Protein AF-A0AA38FCW9-F1 (afdb_monomer_lite)

Radius of gyration: 16.18 Å; chains: 1; bounding box: 30×39×39 Å

Foldseek 3Di:
DVVVPDPDDDDDDDFDADPLRQGDDPCCVVDDPLSNVLSSLQRVLVVVLVVVVVVPDDPPVVSQVSSVVSSVVSVHDDPDDD

pLDDT: mean 96.56, std 2.44, range [78.62, 98.25]

InterPro domains:
  IPR003721 Pantoate-beta-alanine ligase [PF02569] (1-82)
  IPR042176 Pantoate-beta-alanine ligase, C-terminal domain [G3DSA:3.30.1300.10] (18-82)

Secondary structure (DSSP, 8-state):
-GGGT-----------B-TTSPBP-GGGGG--HHHHHHHHHHHHHHHHHHHHHHTT---HHHHHHHHHHHHHHTT---S---

Sequence (82 aa):
VRDLDFAVEIVGSEIVRDSDGLALSSRNVHLSPKERQEALSICRSLTKVRDAVCNGEISSGILRHLVVENILNAGGKIDYVE

Structure (mmCIF, N/CA/C/O backbone):
data_AF-A0AA38FCW9-F1
#
_entry.id   AF-A0AA38FCW9-F1
#
loop_
_atom_site.group_PDB
_atom_site.id
_atom_site.type_symbol
_atom_site.label_atom_id
_atom_site.label_alt_id
_atom_site.label_comp_id
_atom_site.label_asym_id
_atom_site.label_entity_id
_atom_site.label_seq_id
_atom_site.pdbx_PDB_ins_code
_atom_site.Cartn_x
_atom_site.Cartn_y
_atom_site.Cartn_z
_atom_site.occupancy
_atom_site.B_iso_or_equiv
_atom_site.auth_seq_id
_atom_site.auth_comp_id
_atom_site.auth_asym_id
_atom_site.auth_atom_id
_atom_site.pdbx_PDB_model_num
ATOM 1 N N . VAL A 1 1 ? 7.178 -17.717 -15.619 1.00 78.62 1 VAL A N 1
ATOM 2 C CA . VAL A 1 1 ? 6.437 -17.761 -16.907 1.00 78.62 1 VAL A CA 1
ATOM 3 C C . VAL A 1 1 ? 7.400 -17.587 -18.054 1.00 78.62 1 VAL A C 1
ATOM 5 O O . VAL A 1 1 ? 7.608 -18.554 -18.764 1.00 78.62 1 VAL A O 1
ATOM 8 N N . ARG A 1 2 ? 8.049 -16.419 -18.157 1.00 89.25 2 ARG A N 1
ATOM 9 C CA . ARG A 1 2 ? 9.072 -16.157 -19.175 1.00 89.25 2 ARG A CA 1
ATOM 10 C C . ARG A 1 2 ? 10.270 -17.108 -19.074 1.00 89.25 2 ARG A C 1
ATOM 12 O O . ARG A 1 2 ? 10.608 -17.727 -20.062 1.00 89.25 2 ARG A O 1
ATOM 19 N N . ASP A 1 3 ? 10.819 -17.307 -17.877 1.00 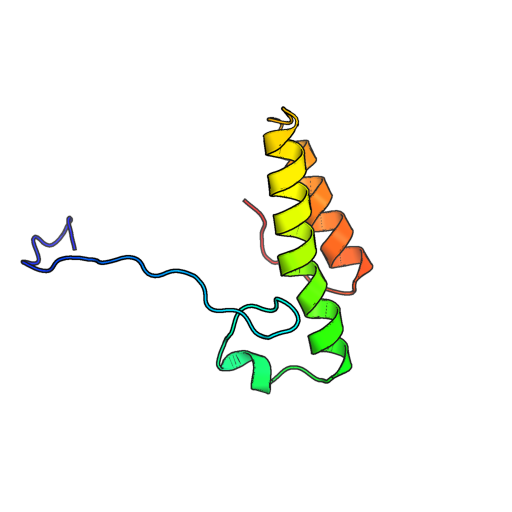95.75 3 ASP A N 1
ATOM 20 C CA . ASP A 1 3 ? 12.019 -18.149 -17.690 1.00 95.75 3 ASP A CA 1
ATOM 21 C C . ASP A 1 3 ? 11.789 -19.653 -17.911 1.00 95.75 3 ASP A C 1
ATOM 23 O O . ASP A 1 3 ? 12.741 -20.421 -17.978 1.00 95.75 3 ASP A O 1
ATOM 27 N N . LEU A 1 4 ? 10.526 -20.083 -17.960 1.00 95.88 4 LEU A N 1
ATOM 28 C CA . LEU A 1 4 ? 10.134 -21.490 -18.084 1.00 95.88 4 LEU A CA 1
ATOM 29 C C . LEU A 1 4 ? 9.335 -21.749 -19.371 1.00 95.88 4 LEU A C 1
ATOM 31 O O . LEU A 1 4 ? 8.715 -22.801 -19.486 1.00 95.88 4 LEU A O 1
ATOM 35 N N . ASP A 1 5 ? 9.299 -20.774 -20.290 1.00 92.50 5 ASP A N 1
ATOM 36 C CA . ASP A 1 5 ? 8.603 -20.830 -21.584 1.00 92.50 5 ASP A CA 1
ATOM 37 C C . ASP A 1 5 ? 7.163 -21.371 -21.508 1.00 92.50 5 ASP A C 1
ATOM 39 O O . ASP A 1 5 ? 6.674 -22.078 -22.392 1.00 92.50 5 ASP A O 1
ATOM 43 N N . PHE A 1 6 ? 6.446 -21.029 -20.433 1.00 95.69 6 PHE A N 1
ATOM 44 C CA . PHE A 1 6 ? 5.047 -21.417 -20.302 1.00 95.69 6 PHE A CA 1
ATOM 45 C C . PHE A 1 6 ? 4.199 -20.664 -21.331 1.00 95.69 6 PHE A C 1
ATOM 47 O O . PHE A 1 6 ? 4.192 -19.433 -21.352 1.00 95.69 6 PHE A O 1
ATOM 54 N N . ALA A 1 7 ? 3.420 -21.402 -22.123 1.00 95.62 7 ALA A N 1
ATOM 55 C CA . ALA A 1 7 ? 2.472 -20.863 -23.098 1.00 95.62 7 ALA A CA 1
ATOM 56 C C . ALA A 1 7 ? 1.196 -20.312 -22.424 1.00 95.62 7 ALA A C 1
ATOM 58 O O . ALA A 1 7 ? 0.086 -20.773 -22.685 1.00 95.62 7 ALA A O 1
ATOM 59 N N . VAL A 1 8 ? 1.361 -19.351 -21.512 1.00 96.25 8 VAL A N 1
ATOM 60 C CA . VAL A 1 8 ? 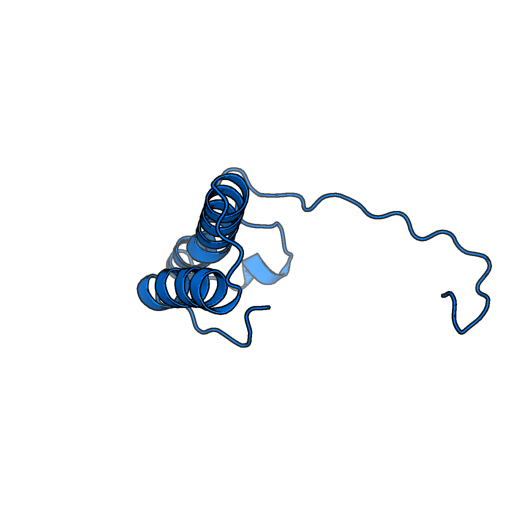0.276 -18.667 -20.794 1.00 96.25 8 VAL A CA 1
ATOM 61 C C . VAL A 1 8 ? 0.471 -17.154 -20.849 1.00 96.25 8 VAL A C 1
ATOM 63 O O . VAL A 1 8 ? 1.596 -16.658 -20.791 1.00 96.25 8 VAL A O 1
ATOM 66 N N . GLU A 1 9 ? -0.633 -16.416 -20.918 1.00 95.50 9 GLU A N 1
ATOM 67 C CA . GLU A 1 9 ? -0.649 -14.957 -20.817 1.00 95.50 9 GLU A CA 1
ATOM 68 C C . GLU A 1 9 ? -0.927 -14.531 -19.369 1.00 95.50 9 GLU A C 1
ATOM 70 O O . GLU A 1 9 ? -1.823 -15.065 -18.715 1.00 95.50 9 GLU A O 1
ATOM 75 N N . ILE A 1 10 ? -0.162 -13.561 -18.861 1.00 95.94 10 ILE A N 1
ATOM 76 C CA . ILE A 1 10 ? -0.410 -12.955 -17.550 1.00 95.94 10 ILE A CA 1
ATOM 77 C C . ILE A 1 10 ? -1.140 -11.635 -17.755 1.00 95.94 10 ILE A C 1
ATOM 79 O O . ILE A 1 10 ? -0.560 -10.670 -18.247 1.00 95.94 10 ILE A O 1
ATOM 83 N N . VAL A 1 11 ? -2.398 -11.597 -17.327 1.00 96.94 11 VAL A N 1
ATOM 84 C CA . VAL A 1 11 ? -3.236 -10.399 -17.373 1.00 96.94 11 VAL A CA 1
ATOM 85 C C . VAL A 1 11 ? -3.271 -9.769 -15.982 1.00 96.94 11 VAL A C 1
ATOM 87 O O . VAL A 1 11 ? -3.727 -10.386 -15.020 1.00 96.94 11 VAL A O 1
ATOM 90 N N . GLY A 1 12 ? -2.762 -8.542 -15.865 1.00 96.38 12 GLY A N 1
ATOM 91 C CA . GLY A 1 12 ? -2.858 -7.757 -14.635 1.00 96.38 12 GLY A CA 1
ATOM 92 C C . GLY A 1 12 ? -4.279 -7.232 -14.420 1.00 96.38 12 GLY A C 1
ATOM 93 O O . GLY A 1 12 ? -4.937 -6.820 -15.370 1.00 96.38 12 GLY A O 1
ATOM 94 N N . SER A 1 13 ? -4.736 -7.219 -13.169 1.00 96.69 13 SER A N 1
ATOM 95 C CA . SER A 1 13 ? -6.015 -6.623 -12.769 1.00 96.69 13 SER A CA 1
ATOM 96 C C . SER A 1 13 ? -5.780 -5.517 -11.750 1.00 96.69 13 SER A C 1
ATOM 98 O O . SER A 1 13 ? -4.813 -5.552 -10.986 1.00 96.69 1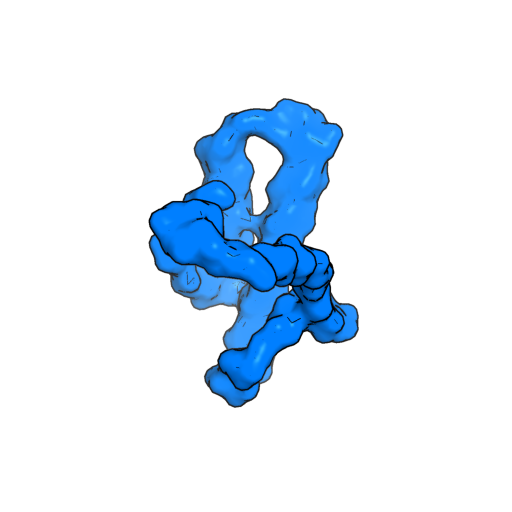3 SER A O 1
ATOM 100 N N . GLU A 1 14 ? -6.688 -4.546 -11.717 1.00 96.44 14 GLU A N 1
ATOM 101 C CA . GLU A 1 14 ? -6.665 -3.476 -10.727 1.00 96.44 14 GLU A CA 1
ATOM 102 C C . GLU A 1 14 ? -6.875 -4.004 -9.301 1.00 96.44 14 GLU A C 1
ATOM 104 O O . GLU A 1 14 ? -7.514 -5.036 -9.071 1.00 96.44 14 GLU A O 1
ATOM 109 N N . ILE A 1 15 ? -6.350 -3.258 -8.326 1.00 96.31 15 ILE A N 1
ATOM 110 C CA . ILE A 1 15 ? -6.587 -3.521 -6.907 1.00 96.31 15 ILE A CA 1
ATOM 111 C C . ILE A 1 15 ? -8.008 -3.079 -6.564 1.00 96.31 15 ILE A C 1
ATOM 113 O O . ILE A 1 15 ? -8.308 -1.885 -6.560 1.00 96.31 15 ILE A O 1
ATOM 117 N N . VAL A 1 16 ? -8.859 -4.034 -6.191 1.00 97.69 16 VAL A N 1
ATOM 118 C CA . VAL A 1 16 ? -10.198 -3.736 -5.675 1.00 97.69 16 VAL A CA 1
ATOM 119 C C . VAL A 1 16 ? -10.095 -3.219 -4.239 1.00 97.69 16 VAL A C 1
ATOM 121 O O . VAL A 1 16 ? -9.358 -3.762 -3.408 1.00 97.69 16 VAL A O 1
ATOM 124 N N . ARG A 1 17 ? -10.838 -2.155 -3.941 1.00 96.94 17 ARG A N 1
ATOM 125 C CA . ARG A 1 17 ? -10.859 -1.500 -2.631 1.00 96.94 17 ARG A CA 1
ATOM 126 C C . ARG A 1 17 ? -12.256 -1.543 -2.028 1.00 96.94 17 ARG A C 1
ATOM 128 O O . ARG A 1 17 ? -13.249 -1.587 -2.748 1.00 96.94 17 ARG A O 1
ATOM 135 N N . ASP A 1 18 ? -12.301 -1.533 -0.705 1.00 96.75 18 ASP A N 1
ATOM 136 C CA . ASP A 1 18 ? -13.519 -1.311 0.065 1.00 96.75 18 ASP A CA 1
ATOM 137 C C . ASP A 1 18 ? -13.967 0.161 -0.059 1.00 96.75 18 ASP A C 1
ATOM 139 O O . ASP A 1 18 ? -13.221 1.016 -0.546 1.00 96.75 18 ASP A O 1
ATOM 143 N N . SER A 1 19 ? -15.174 0.471 0.408 1.00 96.25 19 SER A N 1
ATOM 144 C CA . SER A 1 19 ? -15.767 1.819 0.380 1.00 96.25 19 SER A CA 1
ATOM 145 C C . SER A 1 19 ? -14.929 2.893 1.091 1.00 96.25 19 SER A C 1
ATOM 147 O O . SER A 1 19 ? -14.993 4.066 0.731 1.00 96.25 19 SER A O 1
ATOM 149 N N . ASP A 1 20 ? -14.113 2.494 2.069 1.00 95.00 20 ASP A N 1
ATOM 150 C CA . ASP A 1 20 ? -13.191 3.357 2.819 1.00 95.00 20 ASP A CA 1
ATOM 151 C C . ASP A 1 20 ? -11.798 3.486 2.162 1.00 95.00 20 ASP A C 1
ATOM 153 O O . ASP A 1 20 ? -10.942 4.238 2.638 1.00 95.00 20 ASP A O 1
ATOM 157 N N . GLY A 1 21 ? -11.565 2.779 1.053 1.00 95.62 21 GLY A N 1
ATOM 158 C CA . GLY A 1 21 ? -10.313 2.778 0.302 1.00 95.62 21 GLY A CA 1
ATOM 159 C C . GLY A 1 21 ? -9.295 1.723 0.745 1.00 95.62 21 GLY A C 1
ATOM 160 O O . GLY A 1 21 ? -8.224 1.632 0.125 1.00 95.62 21 GLY A O 1
ATOM 161 N N . LEU A 1 22 ? -9.579 0.910 1.771 1.00 97.31 22 LEU A N 1
ATOM 162 C CA . LEU A 1 22 ? -8.715 -0.213 2.139 1.00 97.31 22 LEU A CA 1
ATOM 163 C C . LEU A 1 22 ? -8.680 -1.239 1.001 1.00 97.31 22 LEU A C 1
ATOM 165 O O . LEU A 1 22 ? -9.711 -1.567 0.422 1.00 97.31 22 LEU A O 1
ATOM 169 N N . ALA A 1 23 ? -7.502 -1.767 0.668 1.00 97.94 23 ALA A N 1
ATOM 170 C CA . ALA A 1 23 ? -7.415 -2.844 -0.315 1.00 97.94 23 ALA A CA 1
ATOM 171 C C . ALA A 1 23 ? -8.137 -4.094 0.214 1.00 97.94 23 ALA A C 1
ATOM 173 O O . ALA A 1 23 ? -7.927 -4.499 1.365 1.00 97.94 23 ALA A O 1
ATOM 174 N N . LEU A 1 24 ? -8.989 -4.705 -0.613 1.00 97.50 24 LEU A N 1
ATOM 175 C CA . LEU A 1 24 ? -9.675 -5.931 -0.224 1.00 97.50 24 LEU A CA 1
ATOM 176 C C . LEU A 1 24 ? -8.666 -7.070 -0.096 1.00 97.50 24 LEU A C 1
ATOM 178 O O . LEU A 1 24 ? -7.853 -7.326 -0.980 1.00 97.50 24 LEU A O 1
ATOM 182 N N . SER A 1 25 ? -8.734 -7.759 1.035 1.00 97.75 25 SER A N 1
ATOM 183 C CA . SER A 1 25 ? -7.882 -8.894 1.351 1.00 97.75 25 SER A CA 1
ATOM 184 C C . SER A 1 25 ? -8.623 -9.799 2.318 1.00 97.75 25 SER A C 1
ATOM 186 O O . SER A 1 25 ? -9.196 -9.319 3.298 1.00 97.75 25 SER A O 1
ATOM 188 N N . SER A 1 26 ? -8.575 -11.113 2.092 1.00 97.62 26 SER A N 1
ATOM 189 C CA . SER A 1 26 ? -9.130 -12.095 3.033 1.00 97.62 26 SER A CA 1
ATOM 190 C C . SER A 1 26 ? -8.520 -11.959 4.429 1.00 97.62 26 SER A C 1
ATOM 192 O O . SER A 1 26 ? -9.186 -12.230 5.421 1.00 97.62 26 SER A O 1
ATOM 194 N N . ARG A 1 27 ? -7.281 -11.456 4.523 1.00 97.69 27 ARG A N 1
ATOM 195 C CA . ARG A 1 27 ? -6.581 -11.215 5.792 1.00 97.69 27 ARG A CA 1
ATOM 196 C C . ARG A 1 27 ? -7.173 -10.068 6.608 1.00 97.69 27 ARG A C 1
ATOM 198 O O . ARG A 1 27 ? -6.912 -10.016 7.805 1.00 97.69 27 ARG A O 1
ATOM 205 N N . ASN A 1 28 ? -7.987 -9.192 6.011 1.00 97.38 28 ASN A N 1
ATOM 206 C CA . ASN A 1 28 ? -8.635 -8.101 6.746 1.00 97.38 28 ASN A CA 1
ATOM 207 C C . ASN A 1 28 ? -9.580 -8.630 7.839 1.00 97.38 28 ASN A C 1
ATOM 209 O O . ASN A 1 28 ? -9.877 -7.894 8.773 1.00 97.38 28 ASN A O 1
ATOM 213 N N . VAL A 1 29 ? -10.009 -9.899 7.763 1.00 97.75 29 VAL A N 1
ATOM 214 C CA . VAL A 1 29 ? -10.802 -10.571 8.808 1.00 97.75 29 VAL A CA 1
ATOM 215 C C . VAL A 1 29 ? -10.062 -10.692 10.146 1.00 97.75 29 VAL A C 1
ATOM 217 O O . VAL A 1 29 ? -10.698 -10.831 11.184 1.00 97.75 29 VAL A O 1
ATOM 220 N N . HIS A 1 30 ? -8.728 -10.635 10.141 1.00 97.81 30 HIS A N 1
ATOM 221 C CA . HIS A 1 30 ? -7.920 -10.723 11.358 1.00 97.81 30 HIS A CA 1
ATOM 222 C C . HIS A 1 30 ? -7.753 -9.375 12.070 1.00 97.81 30 HIS A C 1
ATOM 224 O O . HIS A 1 30 ? -7.252 -9.352 13.189 1.00 97.81 30 HIS A O 1
ATOM 230 N N . LEU A 1 31 ? -8.132 -8.265 11.427 1.00 97.44 31 LEU A N 1
ATOM 231 C CA . LEU A 1 31 ? -7.987 -6.932 12.002 1.00 97.44 31 LEU A CA 1
ATOM 232 C C . LEU A 1 31 ? -9.108 -6.676 13.007 1.00 97.44 31 LEU A C 1
ATOM 234 O O . LEU A 1 31 ? -10.293 -6.819 12.694 1.00 97.44 31 LEU A O 1
ATOM 238 N N . SER A 1 32 ? -8.743 -6.205 14.193 1.00 97.81 32 SER A N 1
ATOM 239 C CA . SER A 1 32 ? -9.699 -5.555 15.083 1.00 97.81 32 SER A CA 1
ATOM 240 C C . SER A 1 32 ? -10.272 -4.286 14.426 1.00 97.81 32 SER A C 1
ATOM 242 O O . SER A 1 32 ? -9.668 -3.721 13.507 1.00 97.81 32 SER A O 1
ATOM 244 N N . PRO A 1 33 ? -11.410 -3.755 14.913 1.00 97.00 33 PRO A N 1
ATOM 245 C CA . PRO A 1 33 ? -11.953 -2.497 14.403 1.00 97.00 33 PRO A CA 1
ATOM 246 C C . PRO A 1 33 ? -10.950 -1.337 14.456 1.00 97.00 33 PRO A C 1
ATOM 248 O O . PRO A 1 33 ? -10.935 -0.501 13.555 1.00 97.00 33 PRO A O 1
ATOM 251 N N . LYS A 1 34 ? -10.089 -1.307 15.483 1.00 96.56 34 LYS A N 1
ATOM 252 C CA . LYS A 1 34 ? -9.036 -0.298 15.638 1.00 96.56 34 LYS A CA 1
ATOM 253 C C . LYS A 1 34 ? -7.953 -0.468 14.576 1.00 96.56 34 LYS A C 1
ATOM 255 O O . LYS A 1 34 ? -7.712 0.463 13.817 1.00 96.56 34 LYS A O 1
ATOM 260 N N . GLU A 1 35 ? -7.382 -1.664 14.458 1.00 97.25 35 GLU A N 1
ATOM 261 C CA . GLU A 1 35 ? -6.341 -1.954 13.461 1.00 97.25 35 GLU A CA 1
ATOM 262 C C . GLU A 1 35 ? -6.852 -1.750 12.032 1.00 97.25 35 GLU A C 1
ATOM 264 O O . GLU A 1 35 ? -6.114 -1.290 11.166 1.00 97.25 35 GLU A O 1
ATOM 269 N N . ARG A 1 36 ? -8.139 -2.020 11.773 1.00 96.75 36 ARG A N 1
ATOM 270 C CA . ARG A 1 36 ? -8.756 -1.730 10.476 1.00 96.75 36 ARG A CA 1
ATOM 271 C C . ARG A 1 36 ? -8.734 -0.234 10.155 1.00 96.75 36 ARG A C 1
ATOM 273 O O . ARG A 1 36 ? -8.435 0.130 9.021 1.00 96.75 36 ARG A O 1
ATOM 280 N N . GLN A 1 37 ? -9.035 0.626 11.127 1.00 96.00 37 GLN A N 1
ATOM 281 C CA . GLN A 1 37 ? -8.947 2.077 10.931 1.00 96.00 37 GLN A CA 1
ATOM 282 C C . GLN A 1 37 ? -7.499 2.534 10.726 1.00 96.00 37 GLN A C 1
ATOM 284 O O . GLN A 1 37 ? -7.234 3.369 9.862 1.00 96.00 37 GLN A O 1
ATOM 289 N N . GLU A 1 38 ? -6.557 1.962 11.472 1.00 96.69 38 GLU A N 1
ATOM 290 C CA . GLU A 1 38 ? -5.125 2.253 11.340 1.00 96.69 38 GLU A CA 1
ATOM 291 C C . GLU A 1 38 ? -4.585 1.812 9.969 1.00 96.69 38 GLU A C 1
ATOM 293 O O . GLU A 1 38 ? -3.814 2.543 9.343 1.00 96.69 38 GLU A O 1
ATOM 298 N N . ALA A 1 39 ? -5.062 0.684 9.430 1.00 97.56 39 ALA A N 1
ATOM 299 C CA . ALA A 1 39 ? -4.674 0.162 8.119 1.00 97.56 39 ALA A CA 1
ATOM 300 C C . ALA A 1 39 ? -5.029 1.104 6.952 1.00 97.56 39 ALA A C 1
ATOM 302 O O . ALA A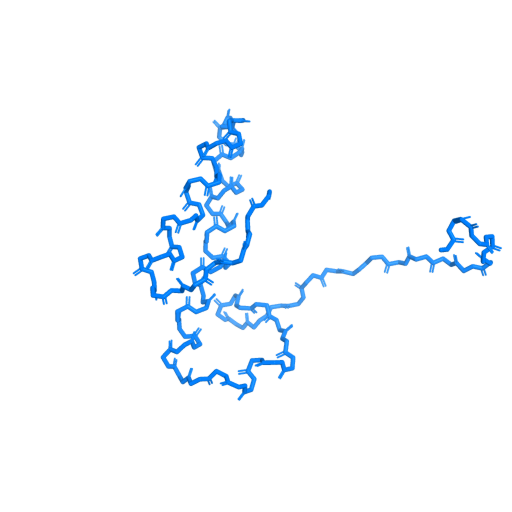 1 39 ? -4.364 1.079 5.913 1.00 97.56 39 ALA A O 1
ATOM 303 N N . LEU A 1 40 ? -6.016 1.995 7.119 1.00 97.38 40 LEU A N 1
ATOM 304 C CA . LEU A 1 40 ? -6.330 3.033 6.126 1.00 97.38 40 LEU A CA 1
ATOM 305 C C . LEU A 1 40 ? -5.170 4.015 5.914 1.00 97.38 40 LEU A C 1
ATOM 307 O O . LEU A 1 40 ? -5.103 4.680 4.878 1.00 97.38 40 LEU A O 1
ATOM 311 N N . SER A 1 41 ? -4.228 4.108 6.856 1.00 97.50 41 SER A N 1
ATOM 312 C CA . SER A 1 41 ? -3.006 4.898 6.673 1.00 97.50 41 SER A CA 1
ATOM 313 C C . SER A 1 41 ? -2.200 4.447 5.452 1.00 97.50 41 SER A C 1
ATOM 315 O O . SER A 1 41 ? -1.597 5.293 4.796 1.00 97.50 41 SER A O 1
ATOM 317 N N . ILE A 1 42 ? -2.257 3.166 5.068 1.00 97.25 42 ILE A N 1
ATOM 318 C CA . ILE A 1 42 ? -1.525 2.627 3.914 1.00 97.25 42 ILE A CA 1
ATOM 319 C C . ILE A 1 42 ? -2.018 3.278 2.616 1.00 97.25 42 ILE A C 1
ATOM 321 O O . ILE A 1 42 ? -1.236 3.882 1.882 1.00 97.25 42 ILE A O 1
ATOM 325 N N . CYS A 1 43 ? -3.324 3.213 2.330 1.00 97.12 43 CYS A N 1
ATOM 326 C CA . CYS A 1 43 ? -3.868 3.777 1.091 1.00 97.12 43 CYS A CA 1
ATOM 327 C C . CYS A 1 43 ? -3.766 5.311 1.060 1.00 97.12 43 CYS A C 1
ATOM 329 O O . CYS A 1 43 ? -3.457 5.886 0.013 1.00 97.12 43 CYS A O 1
ATOM 331 N N . ARG A 1 44 ? -3.935 5.975 2.211 1.00 97.00 44 ARG A N 1
ATOM 332 C CA . ARG A 1 44 ? -3.753 7.429 2.344 1.00 97.00 44 ARG A CA 1
ATOM 333 C C . ARG A 1 44 ? -2.310 7.847 2.059 1.00 97.00 44 ARG A C 1
ATOM 335 O O . ARG A 1 44 ? -2.099 8.814 1.333 1.00 97.00 44 ARG A O 1
ATOM 342 N N . SER A 1 45 ? -1.328 7.112 2.576 1.00 97.44 45 SER A N 1
ATOM 343 C CA . SER A 1 45 ? 0.097 7.404 2.368 1.00 97.44 45 SER A CA 1
ATOM 344 C C . SER A 1 45 ? 0.502 7.253 0.906 1.00 97.44 45 SER A C 1
ATOM 346 O O . SER A 1 45 ? 1.142 8.142 0.355 1.00 97.44 45 SER A O 1
ATOM 348 N N . LEU A 1 46 ? 0.059 6.177 0.248 1.00 97.19 46 LEU A N 1
ATOM 349 C CA . LEU A 1 46 ? 0.322 5.963 -1.178 1.00 97.19 46 LEU A CA 1
ATOM 350 C C . LEU A 1 46 ? -0.329 7.040 -2.055 1.00 97.19 46 LEU A C 1
ATOM 352 O O . LEU A 1 46 ? 0.260 7.476 -3.040 1.00 97.19 46 LEU A O 1
ATOM 356 N N . THR A 1 47 ? -1.519 7.509 -1.675 1.00 96.94 47 THR A N 1
ATOM 357 C CA . THR A 1 47 ? -2.191 8.622 -2.363 1.00 96.94 47 THR A CA 1
ATOM 358 C C . THR A 1 47 ? -1.378 9.910 -2.234 1.00 96.94 47 THR A C 1
ATOM 360 O O . THR A 1 47 ? -1.114 10.562 -3.238 1.00 96.94 47 THR A O 1
ATOM 363 N N . LYS A 1 48 ? -0.893 10.234 -1.028 1.00 97.38 48 LYS A N 1
ATOM 364 C CA . LYS A 1 48 ? -0.025 11.401 -0.806 1.00 97.38 48 LYS A CA 1
ATOM 365 C C . LYS A 1 48 ? 1.279 11.323 -1.605 1.00 97.38 48 LYS A C 1
ATOM 367 O O . LYS A 1 48 ? 1.699 12.330 -2.161 1.00 97.38 48 LYS A O 1
ATOM 372 N N . VAL A 1 49 ? 1.903 10.144 -1.684 1.00 98.06 49 VAL A N 1
ATOM 373 C CA . VAL A 1 49 ? 3.096 9.926 -2.522 1.00 98.06 49 VAL A CA 1
ATOM 374 C C . VAL A 1 49 ? 2.783 10.184 -3.987 1.00 98.06 49 VAL A C 1
ATOM 376 O O . VAL A 1 49 ? 3.511 10.933 -4.630 1.00 98.06 49 VAL A O 1
ATOM 379 N N . ARG A 1 50 ? 1.692 9.611 -4.511 1.00 97.62 50 ARG A N 1
ATOM 380 C CA . ARG A 1 50 ? 1.258 9.853 -5.892 1.00 97.62 50 ARG A CA 1
ATOM 381 C C . ARG A 1 50 ? 1.105 11.349 -6.154 1.00 97.62 50 ARG A C 1
ATOM 383 O O . ARG A 1 50 ? 1.634 11.842 -7.142 1.00 97.62 50 ARG A O 1
ATOM 390 N N . ASP A 1 51 ? 0.426 12.062 -5.263 1.00 98.25 51 ASP A N 1
ATOM 391 C CA . ASP A 1 51 ? 0.186 13.495 -5.424 1.00 98.25 51 ASP A CA 1
ATOM 392 C C . ASP A 1 51 ? 1.502 14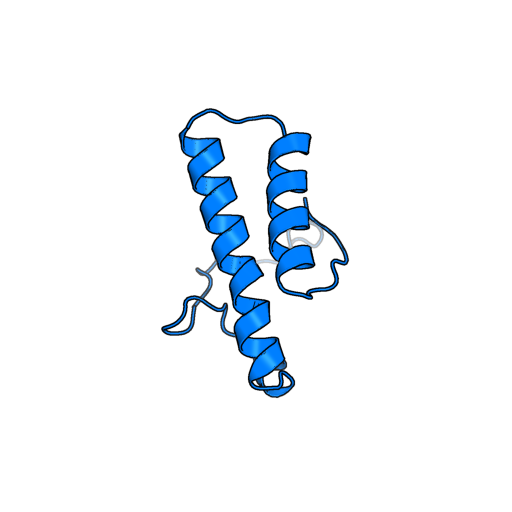.297 -5.359 1.00 98.25 51 ASP A C 1
ATOM 394 O O . ASP A 1 51 ? 1.708 15.201 -6.165 1.00 98.25 51 ASP A O 1
ATOM 398 N N . ALA A 1 52 ? 2.435 13.935 -4.471 1.00 97.94 52 ALA A N 1
ATOM 399 C CA . ALA A 1 52 ? 3.765 14.549 -4.404 1.00 97.94 52 ALA A CA 1
ATOM 400 C C . ALA A 1 52 ? 4.574 14.331 -5.694 1.00 97.94 52 ALA A C 1
ATOM 402 O O . ALA A 1 52 ? 5.170 15.274 -6.212 1.00 97.94 52 ALA A O 1
ATOM 403 N N . VAL A 1 53 ? 4.532 13.119 -6.254 1.00 98.00 53 VAL A N 1
ATOM 404 C CA . VAL A 1 53 ? 5.175 12.795 -7.536 1.00 98.00 53 VAL A CA 1
ATOM 405 C C . VAL A 1 53 ? 4.544 13.584 -8.681 1.00 98.00 53 VAL A C 1
ATOM 407 O O . VAL A 1 53 ? 5.258 14.163 -9.496 1.00 98.00 53 VAL A O 1
ATOM 410 N N . CYS A 1 54 ? 3.212 13.679 -8.725 1.00 97.94 54 CYS A N 1
ATOM 411 C CA . CYS A 1 54 ? 2.512 14.515 -9.703 1.00 97.94 54 CYS A CA 1
ATOM 412 C C . CYS A 1 54 ? 2.896 16.001 -9.589 1.00 97.94 54 CYS A C 1
ATOM 414 O O . CYS A 1 54 ? 2.874 16.708 -10.593 1.00 97.94 54 CYS A O 1
ATOM 416 N N . ASN A 1 55 ? 3.290 16.453 -8.396 1.00 97.81 55 ASN A N 1
ATOM 417 C CA . ASN A 1 55 ? 3.773 17.810 -8.135 1.00 97.81 55 ASN A CA 1
ATOM 418 C C . ASN A 1 55 ? 5.290 17.985 -8.353 1.00 97.81 55 ASN A C 1
ATOM 420 O O . ASN A 1 55 ? 5.814 19.070 -8.106 1.00 97.81 55 ASN A O 1
ATOM 424 N N . GLY A 1 56 ? 5.991 16.955 -8.835 1.00 98.00 56 GLY A N 1
ATOM 425 C CA . GLY A 1 56 ? 7.399 17.028 -9.231 1.00 98.00 56 GLY A CA 1
ATOM 426 C C . GLY A 1 56 ? 8.405 16.529 -8.193 1.00 98.00 56 GLY A C 1
ATOM 427 O O . GLY A 1 56 ? 9.606 16.644 -8.430 1.00 98.00 56 GLY A O 1
ATOM 428 N N . GLU A 1 57 ? 7.961 15.957 -7.070 1.00 98.19 57 GLU A N 1
ATOM 429 C CA . GLU A 1 57 ? 8.877 15.283 -6.147 1.00 98.19 57 GLU A CA 1
ATOM 430 C C . GLU A 1 57 ? 9.381 13.969 -6.762 1.00 98.19 57 GLU A C 1
ATOM 432 O O . GLU A 1 57 ? 8.597 13.105 -7.154 1.00 98.19 57 GLU A O 1
ATOM 437 N N . ILE A 1 58 ? 10.702 13.805 -6.826 1.00 96.94 58 ILE A N 1
ATOM 438 C CA . ILE A 1 58 ? 11.370 12.632 -7.418 1.00 96.94 58 ILE A CA 1
ATOM 439 C C . ILE A 1 58 ? 12.342 11.956 -6.447 1.00 96.94 58 ILE A C 1
ATOM 441 O O . ILE A 1 58 ? 12.880 10.887 -6.740 1.00 96.94 58 ILE A O 1
ATOM 445 N N . SER A 1 59 ? 12.590 12.566 -5.288 1.00 98.00 59 SER A N 1
ATOM 446 C CA . SER A 1 59 ? 13.450 12.015 -4.253 1.00 98.00 59 SER A CA 1
ATOM 447 C C . SER A 1 59 ? 12.758 10.842 -3.574 1.00 98.00 59 SER A C 1
ATOM 449 O O . SER A 1 59 ? 11.882 11.007 -2.721 1.00 98.00 59 SER A O 1
ATOM 451 N N . SER A 1 60 ? 13.209 9.631 -3.898 1.00 96.31 60 SER A N 1
ATOM 452 C CA . SER A 1 60 ? 12.728 8.405 -3.257 1.00 96.31 60 SER A CA 1
ATOM 453 C C . SER A 1 60 ? 12.889 8.439 -1.735 1.00 96.31 60 SER A C 1
ATOM 455 O O . SER A 1 60 ? 12.039 7.916 -1.021 1.00 96.31 60 SER A O 1
ATOM 457 N N . GLY A 1 61 ? 13.927 9.108 -1.219 1.00 97.75 61 GLY A N 1
ATOM 458 C CA . GLY A 1 61 ? 14.131 9.290 0.218 1.00 97.75 61 GLY A CA 1
ATOM 459 C C . GLY A 1 61 ? 13.010 10.095 0.878 1.00 97.75 61 GLY A C 1
ATOM 460 O O . GLY A 1 61 ? 12.503 9.686 1.922 1.00 97.75 61 GLY A O 1
ATOM 461 N N . ILE A 1 62 ? 12.584 11.195 0.248 1.00 97.25 62 ILE A N 1
ATOM 462 C CA . ILE A 1 62 ? 11.487 12.042 0.743 1.00 97.25 62 ILE A CA 1
ATOM 463 C C . ILE A 1 62 ? 10.159 11.284 0.659 1.00 97.25 62 ILE A C 1
ATOM 465 O O . ILE A 1 62 ? 9.420 11.221 1.641 1.00 97.25 62 ILE A O 1
ATOM 469 N N . LEU A 1 63 ? 9.883 10.645 -0.481 1.00 98.12 63 LEU A N 1
ATOM 470 C CA . LEU A 1 63 ? 8.648 9.885 -0.692 1.00 98.12 63 LEU A CA 1
ATOM 471 C C . LEU A 1 63 ? 8.534 8.702 0.279 1.00 98.12 63 LEU A C 1
ATOM 473 O O . LEU A 1 63 ? 7.481 8.492 0.882 1.00 98.12 63 LEU A O 1
ATOM 477 N N . ARG A 1 64 ? 9.630 7.966 0.501 1.00 98.06 64 ARG A N 1
ATOM 478 C CA . ARG A 1 64 ? 9.691 6.880 1.486 1.00 98.06 64 ARG A CA 1
ATOM 479 C C . ARG A 1 64 ? 9.446 7.400 2.896 1.00 98.06 64 ARG A C 1
ATOM 481 O O . ARG A 1 64 ? 8.652 6.809 3.625 1.00 98.06 64 ARG A O 1
ATOM 488 N N . HIS A 1 65 ? 10.111 8.491 3.278 1.00 97.38 65 HIS A N 1
ATOM 489 C CA . HIS A 1 65 ? 9.948 9.080 4.605 1.00 97.38 65 HIS A CA 1
ATOM 490 C C . HIS A 1 65 ? 8.492 9.481 4.856 1.00 97.38 65 HIS A C 1
ATOM 492 O O . HIS A 1 65 ? 7.948 9.161 5.910 1.00 97.38 65 HIS A O 1
ATOM 498 N N . LEU A 1 66 ? 7.836 10.073 3.855 1.00 97.44 66 LEU A N 1
ATOM 499 C CA . LEU A 1 66 ? 6.426 10.441 3.922 1.00 97.44 66 LEU 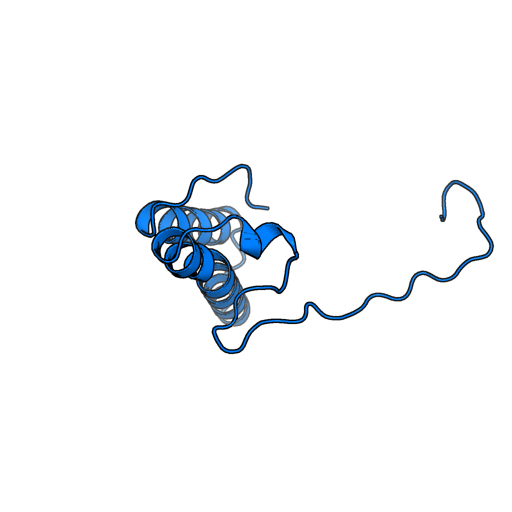A CA 1
ATOM 500 C C . LEU A 1 66 ? 5.530 9.230 4.219 1.00 97.44 66 LEU A C 1
ATOM 502 O O . LEU A 1 66 ? 4.629 9.325 5.051 1.00 97.44 66 LEU A O 1
ATOM 506 N N . VAL A 1 67 ? 5.753 8.084 3.572 1.00 97.94 67 VAL A N 1
ATOM 507 C CA . VAL A 1 67 ? 4.967 6.868 3.853 1.00 97.94 67 VAL A CA 1
ATOM 508 C C . VAL A 1 67 ? 5.238 6.353 5.260 1.00 97.94 67 VAL A C 1
ATOM 510 O O . VAL A 1 67 ? 4.296 6.061 5.998 1.00 97.94 67 VAL A O 1
ATOM 513 N N . VAL A 1 68 ? 6.517 6.265 5.633 1.00 98.00 68 VAL A N 1
ATOM 514 C CA . VAL A 1 68 ? 6.939 5.745 6.936 1.00 98.00 68 VAL A CA 1
ATOM 515 C C . VAL A 1 68 ? 6.330 6.559 8.070 1.00 98.00 68 VAL A C 1
ATOM 517 O O . VAL A 1 68 ? 5.715 5.991 8.969 1.00 98.00 68 VAL A O 1
ATOM 520 N N . GLU A 1 69 ? 6.426 7.883 7.999 1.00 97.44 69 GLU A N 1
ATOM 521 C CA . GLU A 1 69 ? 5.879 8.784 9.010 1.00 97.44 69 GLU A CA 1
ATOM 522 C C . GLU A 1 69 ? 4.359 8.616 9.161 1.00 97.44 69 GLU A C 1
ATOM 524 O O . GLU A 1 69 ? 3.852 8.460 10.273 1.00 97.44 69 GLU A O 1
ATOM 529 N N . ASN A 1 70 ? 3.615 8.589 8.050 1.00 97.06 70 ASN A N 1
ATOM 530 C CA . ASN A 1 70 ? 2.157 8.462 8.096 1.00 97.06 70 ASN A CA 1
ATOM 531 C C . ASN A 1 70 ? 1.696 7.123 8.698 1.00 97.06 70 ASN A C 1
ATOM 533 O O . ASN A 1 70 ? 0.703 7.102 9.426 1.00 97.06 70 ASN A O 1
ATOM 537 N N . ILE A 1 71 ? 2.390 6.018 8.407 1.00 97.31 71 ILE A N 1
ATOM 538 C CA . ILE A 1 71 ? 2.029 4.695 8.938 1.00 97.31 71 ILE A CA 1
ATOM 539 C C . ILE A 1 71 ? 2.414 4.574 10.419 1.00 97.31 71 ILE A C 1
ATOM 541 O O . ILE A 1 71 ? 1.604 4.091 11.213 1.00 97.31 71 ILE A O 1
ATOM 545 N N . LEU A 1 72 ? 3.601 5.049 10.819 1.00 97.31 72 LEU A N 1
ATOM 546 C CA . LEU A 1 72 ? 4.030 5.023 12.223 1.00 97.31 72 LEU A CA 1
ATOM 547 C C . LEU A 1 72 ? 3.113 5.876 13.111 1.00 97.31 72 LEU A C 1
ATOM 549 O O . LEU A 1 72 ? 2.711 5.429 14.183 1.00 97.31 72 LEU A O 1
ATOM 553 N N . ASN A 1 73 ? 2.709 7.061 12.643 1.00 97.00 73 ASN A N 1
ATOM 554 C CA . ASN A 1 73 ? 1.779 7.933 13.368 1.00 97.00 73 ASN A CA 1
ATOM 555 C C . ASN A 1 73 ? 0.378 7.323 13.520 1.00 97.00 73 ASN A C 1
ATOM 557 O O . ASN A 1 73 ? -0.347 7.666 14.452 1.00 97.00 73 ASN A O 1
ATOM 561 N N . ALA A 1 74 ? -0.008 6.410 12.627 1.00 96.06 74 ALA A N 1
ATOM 562 C CA . ALA A 1 74 ? -1.246 5.650 12.739 1.00 96.06 74 ALA A CA 1
ATOM 563 C C . ALA A 1 74 ? -1.122 4.420 13.660 1.00 96.06 74 ALA A C 1
ATOM 565 O O . ALA A 1 74 ? -2.109 3.722 13.848 1.00 96.06 74 ALA A O 1
ATOM 566 N N . GLY A 1 75 ? 0.056 4.141 14.229 1.00 95.44 75 GLY A N 1
ATOM 567 C CA . GLY A 1 75 ? 0.297 2.973 15.084 1.00 95.44 75 GLY A CA 1
ATOM 568 C C . GLY A 1 75 ? 0.687 1.700 14.327 1.00 95.44 75 GLY A C 1
ATOM 569 O O . GLY A 1 75 ? 0.785 0.635 14.935 1.00 95.44 75 GLY A O 1
ATOM 570 N N . GLY A 1 76 ? 0.927 1.791 13.015 1.00 93.19 76 GLY A N 1
ATOM 571 C CA . GLY A 1 76 ? 1.333 0.658 12.192 1.00 93.19 76 GLY A CA 1
ATOM 572 C C . GLY A 1 76 ? 2.803 0.275 12.379 1.00 93.19 76 GLY A C 1
ATOM 573 O O . GLY A 1 76 ? 3.657 1.110 12.674 1.00 93.19 76 GLY A O 1
ATOM 574 N N . LYS A 1 77 ? 3.114 -1.002 12.140 1.00 94.12 77 LYS A N 1
ATOM 575 C CA . LYS A 1 77 ? 4.487 -1.511 12.019 1.00 94.12 77 LYS A CA 1
ATOM 576 C C . LYS A 1 77 ? 4.802 -1.765 10.546 1.00 94.12 77 LYS A C 1
ATOM 578 O O . LYS A 1 77 ? 3.977 -2.322 9.829 1.00 94.12 77 LYS A O 1
ATOM 583 N N . ILE A 1 78 ? 5.989 -1.356 10.111 1.00 95.88 78 ILE A N 1
ATOM 584 C CA . ILE A 1 78 ? 6.414 -1.423 8.710 1.00 95.88 78 ILE A CA 1
ATOM 585 C C . ILE A 1 78 ? 7.493 -2.487 8.555 1.00 95.88 78 ILE A C 1
ATOM 587 O O . ILE A 1 78 ? 8.475 -2.473 9.297 1.00 95.88 78 ILE A O 1
ATOM 591 N N . ASP A 1 79 ? 7.326 -3.349 7.554 1.00 97.12 79 ASP A N 1
ATOM 592 C CA . ASP A 1 79 ? 8.374 -4.275 7.123 1.00 97.12 79 ASP A CA 1
ATOM 593 C C . ASP A 1 79 ? 9.288 -3.615 6.077 1.00 97.12 79 ASP A C 1
ATOM 595 O O . ASP A 1 79 ? 10.508 -3.625 6.225 1.00 97.12 79 ASP A O 1
ATOM 599 N N . TYR A 1 80 ? 8.707 -2.992 5.043 1.00 96.50 80 TYR A N 1
ATOM 600 C CA . TYR A 1 80 ? 9.439 -2.264 4.002 1.00 96.50 80 TYR A CA 1
ATOM 601 C C . TYR A 1 80 ? 8.570 -1.199 3.310 1.00 96.50 80 TYR A C 1
ATOM 603 O O . TYR A 1 80 ? 7.340 -1.240 3.372 1.00 96.50 80 TYR A O 1
ATOM 611 N N . VAL A 1 81 ? 9.235 -0.254 2.636 1.00 96.62 81 VAL A N 1
ATOM 612 C CA . VAL A 1 81 ? 8.651 0.723 1.700 1.00 96.62 81 VAL A CA 1
ATOM 613 C C . VAL A 1 81 ? 9.659 0.941 0.574 1.00 96.62 81 VAL A C 1
ATOM 615 O O . VAL A 1 81 ? 10.812 1.293 0.844 1.00 96.62 81 VAL A O 1
ATOM 618 N N . GLU A 1 82 ? 9.228 0.768 -0.672 1.00 92.81 82 GLU A N 1
ATOM 619 C CA . GLU A 1 82 ? 10.068 0.879 -1.872 1.00 92.81 82 GLU A CA 1
ATOM 620 C C . GLU A 1 82 ? 9.469 1.825 -2.906 1.00 92.81 82 GLU A C 1
ATOM 622 O O . GLU A 1 82 ? 8.227 1.818 -3.065 1.00 92.81 82 GLU A O 1
#

Organism: Taxus chinensis (NCBI:txid29808)